Protein AF-A0A8H7YU32-F1 (afdb_monomer)

pLDDT: mean 71.03, std 21.15, range [34.09, 98.62]

Mean predicted aligned error: 23.41 Å

Structure (mmCIF, N/CA/C/O backbone):
data_AF-A0A8H7YU32-F1
#
_entry.id   AF-A0A8H7YU32-F1
#
loop_
_atom_site.group_PDB
_atom_site.id
_atom_site.type_symbol
_atom_site.label_atom_id
_atom_site.label_alt_id
_atom_site.label_comp_id
_atom_site.label_asym_id
_atom_site.label_entity_id
_atom_site.label_seq_id
_atom_site.pdbx_PDB_ins_code
_atom_site.Cartn_x
_atom_site.Cartn_y
_atom_site.Cartn_z
_atom_site.occupancy
_atom_site.B_iso_or_equiv
_atom_site.auth_seq_id
_atom_site.auth_comp_id
_atom_site.auth_asym_id
_atom_site.auth_atom_id
_atom_site.pdbx_PDB_model_num
ATOM 1 N N . MET A 1 1 ? -20.059 -64.367 12.204 1.00 41.69 1 MET A N 1
ATOM 2 C CA . MET A 1 1 ? -20.740 -64.169 10.905 1.00 41.69 1 MET A CA 1
ATOM 3 C C . MET A 1 1 ? -21.799 -63.108 11.139 1.00 41.69 1 MET A C 1
ATOM 5 O O . MET A 1 1 ? -22.986 -63.403 11.113 1.00 41.69 1 MET A O 1
ATOM 9 N N . ASP A 1 2 ? -21.359 -61.896 11.467 1.00 49.62 2 ASP A N 1
ATOM 10 C CA . ASP A 1 2 ? -22.242 -60.797 11.869 1.00 49.62 2 ASP A CA 1
ATOM 11 C C . ASP A 1 2 ? -22.302 -59.785 10.733 1.00 49.62 2 ASP A C 1
ATOM 13 O O . ASP A 1 2 ? -21.958 -58.616 10.876 1.00 49.62 2 ASP A O 1
ATOM 17 N N . ASP A 1 3 ? -22.694 -60.281 9.564 1.00 54.91 3 ASP A N 1
ATOM 18 C CA . ASP A 1 3 ? -22.821 -59.478 8.365 1.00 54.91 3 ASP A CA 1
ATOM 19 C C . ASP A 1 3 ? -24.294 -59.150 8.115 1.00 54.91 3 ASP A C 1
ATOM 21 O O . ASP A 1 3 ? -25.166 -60.018 8.103 1.00 54.91 3 ASP A O 1
ATOM 25 N N . LEU A 1 4 ? -24.528 -57.866 7.834 1.00 59.84 4 LEU A N 1
ATOM 26 C CA . LEU A 1 4 ? -25.674 -57.331 7.095 1.00 59.84 4 LEU A CA 1
ATOM 27 C C . LEU A 1 4 ? -26.977 -57.138 7.885 1.00 59.84 4 LEU A C 1
ATOM 29 O O . LEU A 1 4 ? -28.014 -57.731 7.602 1.00 59.84 4 LEU A O 1
ATOM 33 N N . ARG A 1 5 ? -26.987 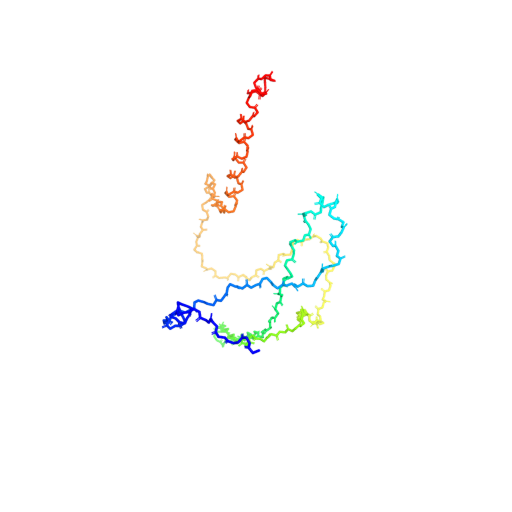-56.126 8.756 1.00 63.09 5 ARG A N 1
ATOM 34 C CA . ARG A 1 5 ? -28.195 -55.301 8.950 1.00 63.09 5 ARG A CA 1
ATOM 35 C C . ARG A 1 5 ? -27.915 -53.857 8.559 1.00 63.09 5 ARG A C 1
ATOM 37 O O . ARG A 1 5 ? -28.033 -52.941 9.363 1.00 63.09 5 ARG A O 1
ATOM 44 N N . ILE A 1 6 ? -27.509 -53.659 7.308 1.00 69.56 6 ILE A N 1
ATOM 45 C CA . ILE A 1 6 ? -27.474 -52.319 6.720 1.00 69.56 6 ILE A CA 1
ATOM 46 C C . ILE A 1 6 ? -28.934 -51.905 6.538 1.00 69.56 6 ILE A C 1
ATOM 48 O O . ILE A 1 6 ? -29.685 -52.572 5.825 1.00 69.56 6 ILE A O 1
ATOM 52 N N . SER A 1 7 ? -29.353 -50.842 7.222 1.00 80.38 7 SER A N 1
ATOM 53 C CA . SER A 1 7 ? -30.706 -50.309 7.083 1.00 80.38 7 SER A CA 1
ATOM 54 C C . SER A 1 7 ? -30.972 -49.968 5.616 1.00 80.38 7 SER A C 1
ATOM 56 O O . SER A 1 7 ? -30.119 -49.391 4.940 1.00 80.38 7 SER A O 1
ATOM 58 N N . ILE A 1 8 ? -32.174 -50.276 5.120 1.00 81.44 8 ILE A N 1
ATOM 59 C CA . ILE A 1 8 ? -32.620 -49.928 3.758 1.00 81.44 8 ILE A CA 1
ATOM 60 C C . ILE A 1 8 ? -32.386 -48.433 3.472 1.00 81.44 8 ILE A C 1
ATOM 62 O O . ILE A 1 8 ? -32.038 -48.044 2.357 1.00 81.44 8 ILE A O 1
ATOM 66 N N . GLN A 1 9 ? -32.498 -47.593 4.504 1.00 79.81 9 GLN A N 1
ATOM 67 C CA . GLN A 1 9 ? -32.224 -46.161 4.421 1.00 79.81 9 GLN A CA 1
ATOM 68 C C . GLN A 1 9 ? -30.749 -45.847 4.128 1.00 79.81 9 GLN A C 1
ATOM 70 O O . GLN A 1 9 ? -30.467 -44.917 3.375 1.00 79.81 9 GLN A O 1
ATOM 75 N N . ASP A 1 10 ? -29.806 -46.610 4.678 1.00 83.62 10 ASP A N 1
ATOM 76 C CA . ASP A 1 10 ? -28.373 -46.404 4.443 1.00 83.62 10 ASP A CA 1
ATOM 77 C C . ASP A 1 10 ? -27.947 -46.882 3.054 1.00 83.62 10 ASP A C 1
ATOM 79 O O . ASP A 1 10 ? -27.078 -46.270 2.431 1.00 83.62 10 ASP A O 1
ATOM 83 N N . PHE A 1 11 ? -28.615 -47.906 2.517 1.00 83.88 11 PHE A N 1
ATOM 84 C CA . PHE A 1 11 ? -28.454 -48.300 1.117 1.00 83.88 11 PHE A CA 1
ATOM 85 C C . PHE A 1 11 ? -28.991 -47.221 0.163 1.00 83.88 11 PHE A C 1
ATOM 87 O O . PHE A 1 11 ? -28.299 -46.814 -0.770 1.00 83.88 11 PHE A O 1
ATOM 94 N N . ALA A 1 12 ? -30.178 -46.673 0.446 1.00 85.38 12 ALA A N 1
ATOM 95 C CA . ALA A 1 12 ? -30.776 -45.604 -0.355 1.00 85.38 12 ALA A CA 1
ATOM 96 C C . ALA A 1 12 ? -29.945 -44.304 -0.357 1.00 85.38 12 ALA A C 1
ATOM 98 O O . ALA A 1 12 ? -29.900 -43.606 -1.370 1.00 85.38 12 ALA A O 1
ATOM 99 N N . LYS A 1 13 ? -29.248 -43.976 0.743 1.00 82.44 13 LYS A N 1
ATOM 100 C CA . LYS A 1 13 ? -28.332 -42.820 0.798 1.00 82.44 13 LYS A CA 1
ATOM 101 C C . LYS A 1 13 ? -27.166 -42.958 -0.186 1.00 82.44 13 LYS A C 1
ATOM 103 O O . LYS A 1 13 ? -26.827 -41.974 -0.834 1.00 82.44 13 LYS A O 1
ATOM 108 N N . LYS A 1 14 ? -26.599 -44.162 -0.344 1.00 82.25 14 LYS A N 1
ATOM 109 C CA . LYS A 1 14 ? -25.462 -44.416 -1.252 1.00 82.25 14 LYS A CA 1
ATOM 110 C C . LYS A 1 14 ? -25.815 -44.244 -2.731 1.00 82.25 14 LYS A C 1
ATOM 112 O O . LYS A 1 14 ? -24.932 -43.923 -3.514 1.00 82.25 14 LYS A O 1
ATOM 117 N N . LEU A 1 15 ? -27.086 -44.416 -3.098 1.00 86.25 15 LEU A N 1
ATOM 118 C CA . LEU A 1 15 ? -27.578 -44.280 -4.475 1.00 86.25 15 LEU A CA 1
ATOM 119 C C . LEU A 1 15 ? -27.837 -42.825 -4.905 1.00 86.25 15 LEU A C 1
ATOM 121 O O . LEU A 1 15 ? -28.296 -42.586 -6.021 1.00 86.25 15 LEU A O 1
ATOM 125 N N . ARG A 1 16 ? -27.571 -41.834 -4.044 1.00 83.69 16 ARG A N 1
ATOM 126 C CA . ARG A 1 16 ? -27.669 -40.422 -4.430 1.00 83.69 16 ARG A CA 1
ATOM 127 C C . ARG A 1 16 ? -26.517 -40.056 -5.374 1.00 83.69 16 ARG A C 1
ATOM 129 O O . ARG A 1 16 ? -25.392 -40.490 -5.141 1.00 83.69 16 ARG A O 1
ATOM 136 N N . PRO A 1 17 ? -26.764 -39.215 -6.396 1.00 89.69 17 PRO A N 1
ATOM 137 C CA . PRO A 1 17 ? -25.752 -38.853 -7.391 1.00 89.69 17 PRO A CA 1
ATOM 138 C C . PRO A 1 17 ? -24.534 -38.133 -6.793 1.00 89.69 17 PRO A C 1
ATOM 140 O O . PRO A 1 17 ? -23.480 -38.103 -7.420 1.00 89.69 17 PRO A O 1
ATOM 143 N N . PHE A 1 18 ? -24.655 -37.570 -5.586 1.00 86.88 18 PHE A N 1
ATOM 144 C CA . PHE A 1 18 ? -23.550 -36.942 -4.876 1.00 86.88 18 PHE A CA 1
ATOM 145 C C . PHE A 1 18 ? -23.516 -37.365 -3.406 1.00 86.88 18 PHE A C 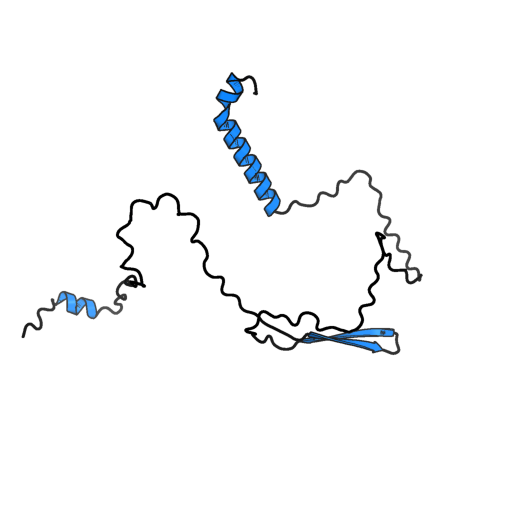1
ATOM 147 O O . PHE A 1 18 ? -24.477 -37.144 -2.666 1.00 86.88 18 PHE A O 1
ATOM 154 N N . ASN A 1 19 ? -22.377 -37.923 -2.993 1.00 85.19 19 ASN A N 1
ATOM 155 C CA . ASN A 1 19 ? -22.037 -38.206 -1.604 1.00 85.19 19 ASN A CA 1
ATOM 156 C C . ASN A 1 19 ? -20.822 -37.337 -1.249 1.00 85.19 19 ASN A C 1
ATOM 158 O O . ASN A 1 19 ? -19.732 -37.627 -1.748 1.00 85.19 19 ASN A O 1
ATOM 162 N N . PRO A 1 20 ? -20.987 -36.255 -0.461 1.00 87.75 20 PRO A N 1
ATOM 163 C CA . PRO A 1 20 ?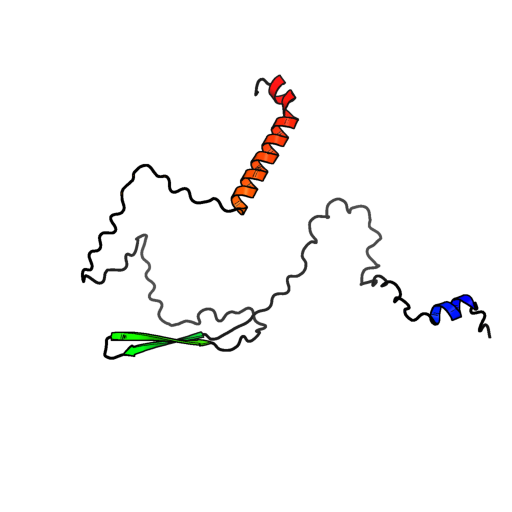 -19.857 -35.421 -0.077 1.00 87.75 20 PRO A CA 1
ATOM 164 C C . PRO A 1 20 ? -18.810 -36.279 0.645 1.00 87.75 20 PRO A C 1
ATOM 166 O O . PRO A 1 20 ? -19.187 -37.173 1.412 1.00 87.75 20 PRO A O 1
ATOM 169 N N . PRO A 1 21 ? -17.510 -36.037 0.406 1.00 86.00 21 PRO A N 1
ATOM 170 C CA . PRO A 1 21 ? -16.465 -36.744 1.126 1.00 86.00 21 PRO A CA 1
ATOM 171 C C . PRO A 1 21 ? -16.596 -36.487 2.636 1.00 86.00 21 PRO A C 1
ATOM 173 O O . PRO A 1 21 ? -17.128 -35.446 3.041 1.00 86.00 21 PRO A O 1
ATOM 176 N N . PRO A 1 22 ? -16.126 -37.423 3.479 1.00 85.81 22 PRO A N 1
ATOM 177 C CA . PRO A 1 22 ? -16.071 -37.193 4.914 1.00 85.81 22 PRO A CA 1
ATOM 178 C C . PRO A 1 22 ? -15.215 -35.951 5.217 1.00 85.81 22 PRO A C 1
ATOM 180 O O . PRO A 1 22 ? -14.302 -35.629 4.449 1.00 85.81 22 PRO A O 1
ATOM 183 N N . PRO A 1 23 ? -15.505 -35.237 6.317 1.00 88.31 23 PRO A N 1
ATOM 184 C CA . PRO A 1 23 ? -14.706 -34.090 6.722 1.00 88.31 23 PRO A CA 1
ATOM 185 C C . PRO A 1 23 ? -13.241 -34.511 6.928 1.00 88.31 23 PRO A C 1
ATOM 187 O O . PRO A 1 23 ? -12.994 -35.620 7.412 1.00 88.31 23 PRO A O 1
ATOM 190 N N . PRO A 1 24 ? -12.267 -33.657 6.566 1.00 87.31 24 PRO A N 1
ATOM 191 C CA . PRO A 1 24 ? -10.864 -33.949 6.812 1.00 87.31 24 PRO A CA 1
ATOM 192 C C . PRO A 1 24 ? -10.630 -34.091 8.318 1.00 87.31 24 PRO A C 1
ATOM 194 O O . PRO A 1 24 ? -11.068 -33.251 9.107 1.00 87.31 24 PRO A O 1
ATOM 197 N N . VAL A 1 25 ? -9.950 -35.166 8.705 1.00 85.75 25 VAL A N 1
ATOM 198 C CA . VAL A 1 25 ? -9.519 -35.385 10.086 1.00 85.75 25 VAL A CA 1
ATOM 199 C C . VAL A 1 25 ? -8.209 -34.616 10.294 1.00 85.75 25 VAL A C 1
ATOM 201 O O . VAL A 1 25 ? -7.358 -34.649 9.399 1.00 85.75 25 VAL A O 1
ATOM 204 N N . PRO A 1 26 ? -8.037 -33.898 11.420 1.00 83.31 26 PRO A N 1
ATOM 205 C CA . PRO A 1 26 ? -6.758 -33.292 11.769 1.00 83.31 26 PRO A CA 1
ATOM 206 C C . PRO A 1 26 ? -5.650 -34.348 11.734 1.00 83.31 26 PRO A C 1
ATOM 208 O O . PRO A 1 26 ? -5.821 -35.435 12.277 1.00 83.31 26 PRO A O 1
ATOM 211 N N . MET A 1 27 ? -4.525 -34.050 11.084 1.00 76.44 27 MET A N 1
ATOM 212 C CA . MET A 1 27 ? -3.355 -34.917 11.194 1.00 76.44 27 MET A CA 1
ATOM 213 C C . MET A 1 27 ? -2.748 -34.722 12.583 1.00 76.44 27 MET A C 1
ATOM 215 O O . MET A 1 27 ? -2.391 -33.600 12.938 1.00 76.44 27 MET A O 1
ATOM 219 N N . GLU A 1 28 ? -2.605 -35.800 13.348 1.00 70.81 28 GLU A N 1
ATOM 220 C CA . GLU A 1 28 ? -1.744 -35.841 14.533 1.00 70.81 28 GLU A CA 1
ATOM 221 C C . GLU A 1 28 ? -0.285 -35.774 14.054 1.00 70.81 28 GLU A C 1
ATOM 223 O O . GLU A 1 28 ? 0.382 -36.780 13.816 1.00 70.81 28 GLU A O 1
ATOM 228 N N . SER A 1 29 ? 0.200 -34.561 13.796 1.00 50.69 29 SER A N 1
ATOM 229 C CA . SER A 1 29 ? 1.598 -34.309 13.464 1.00 50.69 29 SER A CA 1
ATOM 230 C C . SER A 1 29 ? 2.404 -34.095 14.747 1.00 50.69 29 SER A C 1
ATOM 232 O O . SER A 1 29 ? 2.370 -33.010 15.317 1.00 50.69 29 SER A O 1
ATOM 234 N N . PHE A 1 30 ? 3.121 -35.152 15.146 1.00 54.56 30 PHE A N 1
ATOM 235 C CA . PHE A 1 30 ? 4.383 -35.170 15.903 1.00 54.56 30 PHE A CA 1
ATOM 236 C C . PHE A 1 30 ? 4.497 -34.234 17.122 1.00 54.56 30 PHE A C 1
ATOM 238 O O . PHE A 1 30 ? 5.094 -33.167 17.029 1.00 54.56 30 PHE A O 1
ATOM 245 N N . GLY A 1 31 ? 4.034 -34.684 18.296 1.00 50.16 31 GLY A N 1
ATOM 246 C CA . GLY A 1 31 ? 4.361 -34.002 19.557 1.00 50.16 31 GLY A CA 1
ATOM 247 C C . GLY A 1 31 ? 3.565 -34.416 20.796 1.00 50.16 31 GLY A C 1
ATOM 248 O O . GLY A 1 31 ? 3.302 -33.576 21.642 1.00 50.16 31 GLY A O 1
ATOM 249 N N . GLU A 1 32 ? 3.146 -35.675 20.940 1.00 46.84 32 GLU A N 1
ATOM 250 C CA . GLU A 1 32 ? 2.308 -36.111 22.077 1.00 46.84 32 GLU A CA 1
ATOM 251 C C . GLU A 1 32 ? 3.066 -36.380 23.398 1.00 46.84 32 GLU A C 1
ATOM 253 O O . GLU A 1 32 ? 2.554 -37.091 24.258 1.00 46.84 32 GLU A O 1
ATOM 258 N N . GLN A 1 33 ? 4.271 -35.837 23.615 1.00 48.59 33 GLN A N 1
ATOM 259 C CA . GLN A 1 33 ? 5.017 -36.096 24.865 1.00 48.59 33 GLN A CA 1
ATOM 260 C C . GLN A 1 33 ? 5.312 -34.878 25.752 1.00 48.59 33 GLN A C 1
ATOM 262 O O . GLN A 1 33 ? 5.750 -35.086 26.877 1.00 48.59 33 GLN A O 1
ATOM 267 N N . ASP A 1 34 ? 4.976 -33.649 25.348 1.00 45.00 34 ASP A N 1
ATOM 268 C CA . ASP A 1 34 ? 5.261 -32.446 26.160 1.00 45.00 34 ASP A CA 1
ATOM 269 C C . ASP A 1 34 ? 4.009 -31.795 26.790 1.00 45.00 34 ASP A C 1
ATOM 271 O O . ASP A 1 34 ? 4.050 -30.673 27.289 1.00 45.00 34 ASP A O 1
ATOM 275 N N . ALA A 1 35 ? 2.874 -32.502 26.827 1.00 46.03 35 ALA A N 1
ATOM 276 C CA . ALA A 1 35 ? 1.587 -31.971 27.298 1.00 46.03 35 ALA A CA 1
ATOM 277 C C . ALA A 1 35 ? 1.337 -32.078 28.825 1.00 46.03 35 ALA A C 1
ATOM 279 O O . ALA A 1 35 ? 0.187 -32.029 29.259 1.00 46.03 35 ALA A O 1
ATOM 280 N N . THR A 1 36 ? 2.365 -32.233 29.671 1.00 45.03 36 THR A N 1
ATOM 281 C CA . THR A 1 36 ? 2.187 -32.295 31.146 1.00 45.03 36 THR A CA 1
ATOM 282 C C . THR A 1 36 ? 2.703 -31.086 31.926 1.00 45.03 36 THR A C 1
ATOM 284 O O . THR A 1 36 ? 2.715 -31.136 33.153 1.00 45.03 36 THR A O 1
ATOM 287 N N . LEU A 1 37 ? 3.085 -29.984 31.276 1.00 44.94 37 LEU A N 1
ATOM 288 C CA . LEU A 1 37 ? 3.516 -28.755 31.968 1.00 44.94 37 LEU A CA 1
ATOM 289 C C . LEU A 1 37 ? 2.712 -27.513 31.535 1.00 44.94 37 LEU A C 1
ATOM 291 O O . LEU A 1 37 ? 3.228 -26.402 31.465 1.00 44.94 37 LEU A O 1
ATOM 295 N N . GLU A 1 38 ? 1.412 -27.707 31.302 1.00 47.97 38 GLU A N 1
ATOM 296 C CA . GLU A 1 38 ? 0.360 -26.681 31.161 1.00 47.97 38 GLU A CA 1
ATOM 297 C C . GLU A 1 38 ? 0.138 -25.890 32.475 1.00 47.97 38 GLU A C 1
ATOM 299 O O . GLU A 1 38 ? -0.951 -25.889 33.053 1.00 47.97 38 GLU A O 1
ATOM 304 N N . ALA A 1 39 ? 1.182 -25.248 33.009 1.00 47.66 39 ALA A N 1
ATOM 305 C CA . ALA A 1 39 ? 1.069 -24.354 34.168 1.00 47.66 39 ALA A CA 1
ATOM 306 C C . ALA A 1 39 ? 1.931 -23.076 34.097 1.00 47.66 39 ALA A C 1
ATOM 308 O O . ALA A 1 39 ? 1.725 -22.185 34.918 1.00 47.66 39 ALA A O 1
ATOM 309 N N . GLU A 1 40 ? 2.832 -22.923 33.117 1.00 43.25 40 GLU A N 1
ATOM 310 C CA . GLU A 1 40 ? 3.683 -21.718 32.972 1.00 43.25 40 GLU A CA 1
ATOM 311 C C . GLU A 1 40 ? 3.533 -20.996 31.613 1.00 43.25 40 GLU A C 1
ATOM 313 O O . GLU A 1 40 ? 4.348 -20.160 31.233 1.00 43.25 40 GLU A O 1
ATOM 318 N N . THR A 1 41 ? 2.465 -21.257 30.860 1.00 44.88 41 THR A N 1
ATOM 319 C CA . THR A 1 41 ? 2.270 -20.754 29.485 1.00 44.88 41 THR A CA 1
ATOM 320 C C . THR A 1 41 ? 1.423 -19.475 29.400 1.00 44.88 41 THR A C 1
ATOM 322 O O . THR A 1 41 ? 0.554 -19.345 28.540 1.00 44.88 41 THR A O 1
ATOM 325 N N . THR A 1 42 ? 1.675 -18.475 30.255 1.00 47.22 42 THR A N 1
ATOM 326 C CA . THR A 1 42 ? 1.105 -17.117 30.064 1.00 47.22 42 THR A CA 1
ATOM 327 C C . THR A 1 42 ? 2.106 -16.045 29.635 1.00 47.22 42 THR A C 1
ATOM 329 O O . THR A 1 42 ? 1.676 -14.934 29.337 1.00 47.22 42 THR A O 1
ATOM 332 N N . GLU A 1 43 ? 3.407 -16.340 29.523 1.00 44.72 43 GLU A N 1
ATOM 333 C CA . GLU A 1 43 ? 4.414 -15.316 29.171 1.00 44.72 43 GLU A CA 1
ATOM 334 C C . GLU A 1 43 ? 5.191 -15.547 27.859 1.00 44.72 43 GLU A C 1
ATOM 336 O O . GLU A 1 43 ? 5.979 -14.690 27.471 1.00 44.72 43 GLU A O 1
ATOM 341 N N . SER A 1 44 ? 4.929 -16.614 27.094 1.00 44.56 44 SER A N 1
ATOM 342 C CA . SER A 1 44 ? 5.703 -16.922 25.866 1.00 44.56 44 SER A CA 1
ATOM 343 C C . SER A 1 44 ? 4.926 -16.804 24.545 1.00 44.56 44 SER A C 1
ATOM 345 O O . SER A 1 44 ? 5.401 -17.228 23.498 1.00 44.56 44 SER A O 1
ATOM 347 N N . ALA A 1 45 ? 3.749 -16.171 24.551 1.00 46.72 45 ALA A N 1
ATOM 348 C CA . ALA A 1 45 ? 2.859 -16.057 23.388 1.00 46.72 45 ALA A CA 1
ATOM 349 C C . ALA A 1 45 ? 3.278 -15.024 22.305 1.00 46.72 45 ALA A C 1
ATOM 351 O O . ALA A 1 45 ? 2.436 -14.606 21.511 1.00 46.72 45 ALA A O 1
ATOM 352 N N . GLU A 1 46 ? 4.544 -14.591 22.239 1.00 43.84 46 GLU A N 1
ATOM 353 C CA . GLU A 1 46 ? 5.007 -13.598 21.243 1.00 43.84 46 GLU A CA 1
ATOM 354 C C . GLU A 1 46 ? 6.143 -14.065 20.309 1.00 43.84 46 GLU A C 1
ATOM 356 O O . GLU A 1 46 ? 6.540 -13.292 19.437 1.00 43.84 46 GLU A O 1
ATOM 361 N N . SER A 1 47 ? 6.637 -15.308 20.395 1.00 47.72 47 SER A N 1
ATOM 362 C CA . SER A 1 47 ? 7.846 -15.720 19.649 1.00 47.72 47 SER A CA 1
ATOM 363 C C . SER A 1 47 ? 7.700 -16.790 18.555 1.00 47.72 47 SER A C 1
ATOM 365 O O . SER A 1 47 ? 8.720 -17.167 17.994 1.00 47.72 47 SER A O 1
ATOM 367 N N . GLU A 1 48 ? 6.499 -17.238 18.165 1.00 48.31 48 GLU A N 1
ATOM 368 C CA . GLU A 1 48 ? 6.350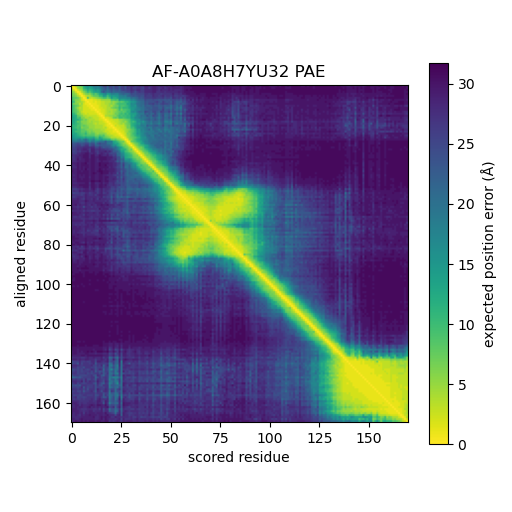 -18.305 17.141 1.00 48.31 48 GLU A CA 1
ATOM 369 C C . GLU A 1 48 ? 5.455 -17.931 15.941 1.00 48.31 48 GLU A C 1
ATOM 371 O O . GLU A 1 48 ? 4.664 -18.720 15.436 1.00 48.31 48 GLU A O 1
ATOM 376 N N . LEU A 1 49 ? 5.604 -16.701 15.435 1.00 52.00 49 LEU A N 1
ATOM 377 C CA . LEU A 1 49 ? 5.138 -16.307 14.096 1.00 52.00 49 LEU A CA 1
ATOM 378 C C . LEU A 1 49 ? 6.325 -16.103 13.146 1.00 52.00 49 LEU A C 1
ATOM 380 O O . LEU A 1 49 ? 6.555 -14.999 12.648 1.00 52.00 49 LEU A O 1
ATOM 384 N N . GLN A 1 50 ? 7.080 -17.162 12.872 1.00 51.09 50 GLN A N 1
ATOM 385 C CA . GLN A 1 50 ? 7.945 -17.206 11.695 1.00 51.09 50 GLN A CA 1
ATOM 386 C C . GLN A 1 50 ? 7.611 -18.456 10.888 1.00 51.09 50 GLN A C 1
ATOM 388 O O . GLN A 1 50 ? 8.171 -19.523 11.083 1.00 51.09 50 GLN A O 1
ATOM 393 N N . GLU A 1 51 ? 6.658 -18.296 9.967 1.00 58.53 51 GLU A N 1
ATOM 394 C CA . GLU A 1 51 ? 6.618 -19.127 8.769 1.00 58.53 51 GLU A CA 1
ATOM 395 C C . GLU A 1 51 ? 7.987 -19.000 8.087 1.00 58.53 51 GLU A C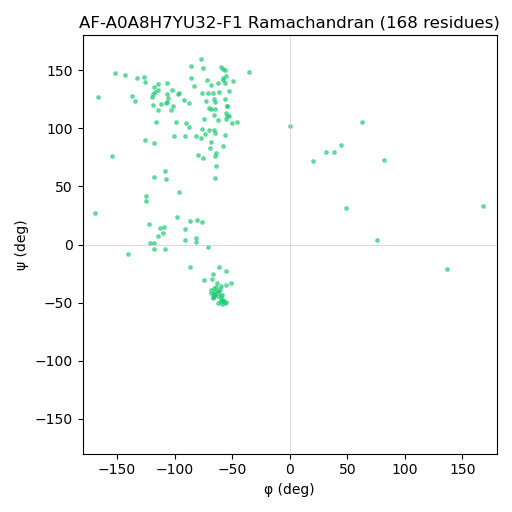 1
ATOM 397 O O . GLU A 1 51 ? 8.393 -17.893 7.716 1.00 58.53 51 GLU A O 1
ATOM 402 N N . ASP A 1 52 ? 8.706 -20.112 7.942 1.00 56.59 52 ASP A N 1
ATOM 403 C CA . ASP A 1 52 ? 9.967 -20.144 7.207 1.00 56.59 52 ASP A CA 1
ATOM 404 C C . ASP A 1 52 ? 9.745 -19.604 5.787 1.00 56.59 52 ASP A C 1
ATOM 406 O O . ASP A 1 52 ? 9.030 -20.187 4.961 1.00 56.59 52 ASP A O 1
ATOM 410 N N . VAL A 1 53 ? 10.339 -18.446 5.493 1.00 66.75 53 VAL A N 1
ATOM 411 C CA . VAL A 1 53 ? 10.235 -17.800 4.184 1.00 66.75 53 VAL A CA 1
ATOM 412 C C . VAL A 1 53 ? 10.924 -18.690 3.149 1.00 66.75 53 VAL A C 1
ATOM 414 O O . VAL A 1 53 ? 12.145 -18.826 3.135 1.00 66.75 53 VAL A O 1
ATOM 417 N N . LYS A 1 54 ? 10.143 -19.290 2.244 1.00 77.31 54 LYS A N 1
ATOM 418 C CA . LYS A 1 54 ? 10.673 -20.043 1.098 1.00 77.31 54 LYS A CA 1
ATOM 419 C C . LYS A 1 54 ? 11.305 -19.076 0.094 1.00 77.31 54 LYS A C 1
ATOM 421 O O . LYS A 1 54 ? 10.605 -18.471 -0.716 1.00 77.31 54 LYS A O 1
ATOM 426 N N . GLU A 1 55 ? 12.623 -18.932 0.137 1.00 79.88 55 GLU A N 1
ATOM 427 C CA . GLU A 1 55 ? 13.382 -18.123 -0.822 1.00 79.88 55 GLU A CA 1
ATOM 428 C C . GLU A 1 55 ? 13.740 -18.935 -2.083 1.00 79.88 55 GLU A C 1
ATOM 430 O O . GLU A 1 55 ? 13.993 -20.136 -2.009 1.00 79.88 55 GLU A O 1
ATOM 435 N N . GLN A 1 56 ? 13.720 -18.297 -3.260 1.00 86.31 56 GLN A N 1
ATOM 436 C CA . GLN A 1 56 ? 14.073 -18.899 -4.555 1.00 86.31 56 GLN A CA 1
ATOM 437 C C . GLN A 1 56 ? 14.936 -17.910 -5.344 1.00 86.31 56 GLN A C 1
ATOM 439 O O . GLN A 1 56 ? 14.522 -16.763 -5.531 1.00 86.31 56 GLN A O 1
ATOM 444 N N . SER A 1 57 ? 16.097 -18.347 -5.833 1.00 87.31 57 SER A N 1
ATOM 445 C CA . SER A 1 57 ? 17.050 -17.493 -6.552 1.00 87.31 57 SER A CA 1
ATOM 446 C C . SER A 1 57 ? 17.034 -17.801 -8.055 1.00 87.31 57 SER A C 1
ATOM 448 O O . SER A 1 57 ? 16.953 -18.958 -8.466 1.00 87.31 57 SER A O 1
ATOM 450 N N . TYR A 1 58 ? 17.099 -16.764 -8.894 1.00 89.56 58 TYR A N 1
ATOM 451 C CA . TYR A 1 58 ? 17.111 -16.867 -10.359 1.00 89.56 58 TYR A CA 1
ATOM 452 C C . TYR A 1 58 ? 18.231 -15.989 -10.927 1.00 89.56 58 TYR A C 1
ATOM 454 O O . TYR A 1 58 ? 18.458 -14.889 -10.425 1.00 89.56 58 TYR A O 1
ATOM 462 N N . SER A 1 59 ? 18.895 -16.446 -11.987 1.00 88.50 59 SER A N 1
ATOM 463 C CA . SER A 1 59 ? 19.981 -15.731 -12.669 1.00 88.50 59 SER A CA 1
ATOM 464 C C . SER A 1 59 ? 19.709 -15.597 -14.171 1.00 88.50 59 SER A C 1
ATOM 466 O O . SER A 1 59 ? 19.137 -16.500 -14.787 1.00 88.50 59 SER A O 1
ATOM 468 N N . THR A 1 60 ? 20.116 -14.464 -14.755 1.00 89.44 60 THR A N 1
ATOM 469 C CA . THR A 1 60 ? 20.048 -14.153 -16.198 1.00 89.44 60 THR A CA 1
ATOM 470 C C . THR A 1 60 ? 21.262 -13.351 -16.629 1.00 89.44 60 THR A C 1
ATOM 472 O O . THR A 1 60 ? 21.708 -12.469 -15.896 1.00 89.44 60 THR A O 1
ATOM 475 N N . LEU A 1 61 ? 21.720 -13.569 -17.861 1.00 92.25 61 LEU A N 1
ATOM 476 C CA . LEU A 1 61 ? 22.740 -12.740 -18.503 1.00 92.25 61 LEU A CA 1
ATOM 477 C C . LEU A 1 61 ? 22.075 -11.689 -19.401 1.00 92.25 61 LEU A C 1
ATOM 479 O O . LEU A 1 61 ? 21.226 -12.034 -20.225 1.00 92.25 61 LEU A O 1
ATOM 483 N N . LEU A 1 62 ? 22.471 -10.424 -19.236 1.00 92.12 62 LEU A N 1
ATOM 484 C CA . LEU A 1 62 ? 22.063 -9.299 -20.079 1.00 92.12 62 LEU A CA 1
ATOM 485 C C . LEU A 1 62 ? 23.294 -8.767 -20.819 1.00 92.12 62 LEU A C 1
ATOM 487 O O . LEU A 1 62 ? 24.218 -8.249 -20.193 1.00 92.12 62 LEU A O 1
ATOM 491 N N . THR A 1 63 ? 23.301 -8.879 -22.142 1.00 92.56 63 THR A N 1
ATOM 492 C CA . THR A 1 63 ? 24.376 -8.372 -23.000 1.00 92.56 63 THR A CA 1
ATOM 493 C C . THR A 1 63 ? 23.888 -7.125 -23.719 1.00 92.56 63 THR A C 1
ATOM 495 O O . THR A 1 63 ? 22.881 -7.176 -24.420 1.00 92.56 63 THR A O 1
ATOM 498 N N . ILE A 1 64 ? 24.598 -6.008 -23.552 1.00 93.56 64 ILE A N 1
ATOM 499 C CA . ILE A 1 64 ? 24.311 -4.746 -24.241 1.00 93.56 64 ILE A CA 1
ATOM 500 C C . ILE A 1 64 ? 25.453 -4.483 -25.216 1.00 93.56 64 ILE A C 1
ATOM 502 O O . ILE A 1 64 ? 26.610 -4.389 -24.811 1.00 93.56 64 ILE A O 1
ATOM 506 N N . THR A 1 65 ? 25.121 -4.367 -26.495 1.00 93.00 65 THR A N 1
ATOM 507 C CA . THR A 1 65 ? 26.054 -4.004 -27.558 1.00 93.00 65 TH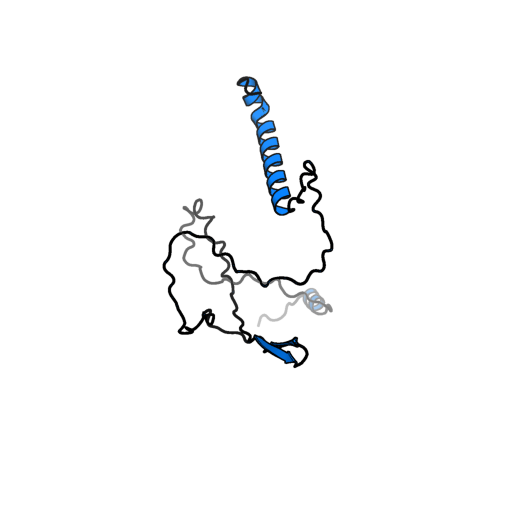R A CA 1
ATOM 508 C C . THR A 1 65 ? 25.784 -2.564 -27.983 1.00 93.00 65 THR A C 1
ATOM 510 O O . THR A 1 65 ? 24.651 -2.180 -28.272 1.00 93.00 65 THR A O 1
ATOM 513 N N . GLU A 1 66 ? 26.828 -1.737 -27.966 1.00 95.38 66 GLU A N 1
ATOM 514 C CA . GLU A 1 66 ? 26.795 -0.360 -28.459 1.00 95.38 66 GLU A CA 1
ATOM 515 C C . GLU A 1 66 ? 27.584 -0.306 -29.768 1.00 95.38 66 GLU A C 1
ATOM 517 O O . GLU A 1 66 ? 28.773 -0.626 -29.783 1.00 95.38 66 GLU A O 1
ATOM 522 N N . SER A 1 67 ? 26.947 0.113 -30.863 1.00 90.25 67 SER A N 1
ATOM 523 C CA . SER A 1 67 ? 27.641 0.359 -32.130 1.00 90.25 67 SER A CA 1
ATOM 524 C C . SER A 1 67 ? 27.538 1.831 -32.527 1.00 90.25 67 SER A C 1
ATOM 526 O O . SER A 1 67 ? 26.461 2.431 -32.503 1.00 90.25 67 SER A O 1
ATOM 528 N N . THR A 1 68 ? 28.678 2.428 -32.878 1.00 94.06 68 THR A N 1
ATOM 529 C CA . THR A 1 68 ? 28.760 3.810 -33.367 1.00 94.06 68 THR A CA 1
ATOM 530 C C . THR A 1 68 ? 28.954 3.773 -34.876 1.00 94.06 68 THR A C 1
ATOM 532 O O . THR A 1 68 ? 29.951 3.244 -35.362 1.00 94.06 68 THR A O 1
ATOM 535 N N . HIS A 1 69 ? 27.986 4.291 -35.627 1.00 88.06 69 HIS A N 1
ATOM 536 C CA . HIS A 1 69 ? 28.085 4.400 -37.083 1.00 88.06 69 HIS A CA 1
ATOM 537 C C . HIS A 1 69 ? 28.982 5.581 -37.485 1.00 88.06 69 HIS A C 1
ATOM 539 O O . HIS A 1 69 ? 29.165 6.515 -36.704 1.00 88.06 69 HIS A O 1
ATOM 545 N N . GLY A 1 70 ? 29.506 5.570 -38.718 1.00 90.25 70 GLY A N 1
ATOM 546 C CA . GLY A 1 70 ? 30.358 6.646 -39.255 1.00 90.25 70 GLY A CA 1
ATOM 547 C C . GLY A 1 70 ? 29.717 8.041 -39.208 1.00 90.25 70 GLY A C 1
ATOM 548 O O . GLY A 1 70 ? 30.423 9.037 -39.101 1.00 90.25 70 GLY A O 1
ATOM 549 N N . ASP A 1 71 ? 28.384 8.101 -39.163 1.00 87.06 71 ASP A N 1
ATOM 550 C CA . ASP A 1 71 ? 27.592 9.330 -39.024 1.00 87.06 71 ASP A CA 1
ATOM 551 C C . ASP A 1 71 ? 27.476 9.836 -37.567 1.00 87.06 71 ASP A C 1
ATOM 553 O O . ASP A 1 71 ? 26.696 10.745 -37.276 1.00 87.06 71 ASP A O 1
ATOM 557 N N . GLY A 1 72 ? 28.175 9.215 -36.611 1.00 86.56 72 GLY A N 1
ATOM 558 C CA . GLY A 1 72 ? 28.140 9.569 -35.185 1.00 86.56 72 GLY A CA 1
ATOM 559 C C . GLY A 1 72 ? 26.879 9.113 -34.437 1.00 86.56 72 GLY A C 1
ATOM 560 O O . GLY A 1 72 ? 26.723 9.399 -33.250 1.00 86.56 72 GLY A O 1
ATOM 561 N N . ARG A 1 73 ? 25.971 8.386 -35.099 1.00 85.75 73 ARG A N 1
ATOM 562 C CA . ARG A 1 73 ? 24.787 7.790 -34.463 1.00 85.75 73 ARG A CA 1
ATOM 563 C C . ARG A 1 73 ? 25.178 6.545 -33.670 1.00 85.75 73 ARG A C 1
ATOM 565 O O . ARG A 1 73 ? 25.831 5.650 -34.203 1.00 85.75 73 ARG A O 1
ATOM 572 N N . LYS A 1 74 ? 24.731 6.482 -32.415 1.00 94.75 74 LYS A N 1
ATOM 573 C CA . LYS A 1 74 ? 24.889 5.321 -31.534 1.00 94.75 74 LYS A CA 1
ATOM 574 C C . LYS A 1 74 ? 23.634 4.464 -31.579 1.00 94.75 74 LYS A C 1
ATOM 576 O O . LYS A 1 74 ? 22.527 4.982 -31.431 1.00 94.75 74 LYS A O 1
ATOM 581 N N . THR A 1 75 ? 23.809 3.168 -31.780 1.00 92.38 75 THR A N 1
ATOM 582 C CA . THR A 1 75 ? 22.738 2.174 -31.683 1.00 92.38 75 THR A CA 1
ATOM 583 C C . THR A 1 75 ? 23.040 1.246 -30.518 1.00 92.38 75 THR A C 1
ATOM 585 O O . THR A 1 75 ? 24.193 0.879 -30.295 1.00 92.38 75 THR A O 1
ATOM 588 N N . TYR A 1 76 ? 22.001 0.923 -29.754 1.00 93.69 76 TYR A N 1
ATOM 589 C CA . TYR A 1 76 ? 22.080 0.060 -28.584 1.00 93.69 76 TYR A CA 1
ATOM 590 C C . TYR A 1 76 ? 21.200 -1.157 -28.839 1.00 93.69 76 TYR A C 1
ATOM 592 O O . TYR A 1 76 ? 19.993 -1.007 -29.037 1.00 93.69 76 TYR A O 1
ATOM 600 N N . GLU A 1 77 ? 21.795 -2.342 -28.826 1.00 94.19 77 GLU A N 1
ATOM 601 C CA . GLU A 1 77 ? 21.086 -3.612 -28.949 1.00 94.19 77 GLU A CA 1
ATOM 602 C C . GLU A 1 77 ? 21.312 -4.438 -27.683 1.00 94.19 77 GLU A C 1
ATOM 604 O O . GLU A 1 77 ? 22.440 -4.589 -27.211 1.00 94.19 77 GLU A O 1
ATOM 609 N N . ALA A 1 78 ? 20.222 -4.932 -27.097 1.00 93.44 78 ALA A N 1
ATOM 610 C CA . ALA A 1 78 ? 20.244 -5.679 -25.850 1.00 93.44 78 ALA A CA 1
ATOM 611 C C . ALA A 1 78 ? 19.688 -7.089 -26.064 1.00 93.44 78 ALA A C 1
ATOM 613 O O . ALA A 1 78 ? 18.560 -7.253 -26.531 1.00 93.44 78 ALA A O 1
ATOM 614 N N . HIS A 1 79 ? 20.459 -8.096 -25.659 1.00 91.19 79 HIS A N 1
ATOM 615 C CA . HIS A 1 79 ? 20.047 -9.496 -25.648 1.00 91.19 79 HIS A CA 1
ATOM 616 C C . HIS A 1 79 ? 19.984 -10.008 -24.210 1.00 91.19 79 HIS A C 1
ATOM 618 O O . HIS A 1 79 ? 20.914 -9.802 -23.428 1.00 91.19 79 HIS A O 1
ATOM 624 N N . SER A 1 80 ? 18.892 -10.688 -23.860 1.00 94.25 80 SER A N 1
ATOM 625 C CA . SER A 1 80 ? 18.713 -11.327 -22.556 1.00 94.25 80 SER A CA 1
ATOM 626 C C . SER A 1 80 ? 18.560 -12.841 -22.694 1.00 94.25 80 SER A C 1
ATOM 628 O O . SER A 1 80 ? 17.842 -13.340 -23.561 1.00 94.25 80 SER A O 1
ATOM 630 N N . SER A 1 81 ? 19.248 -13.575 -21.823 1.00 91.56 81 SER A N 1
ATOM 631 C CA . SER A 1 81 ? 19.137 -15.033 -21.712 1.00 91.56 81 SER A CA 1
ATOM 632 C C . SER A 1 81 ? 17.965 -15.436 -20.793 1.00 91.56 81 SER A C 1
ATOM 634 O O . SER A 1 81 ? 17.609 -14.655 -19.904 1.00 91.56 81 SER A O 1
ATOM 636 N N . PRO A 1 82 ? 17.356 -16.630 -20.962 1.00 89.88 82 PRO A N 1
ATOM 637 C CA . PRO A 1 82 ? 16.296 -17.126 -20.082 1.00 89.88 82 PRO A CA 1
ATOM 638 C C . PRO A 1 82 ? 16.689 -17.188 -18.595 1.00 89.88 82 PRO A C 1
ATOM 640 O O . PRO A 1 82 ? 17.843 -17.424 -18.248 1.00 89.88 82 PRO A O 1
ATOM 643 N N . LEU A 1 83 ? 15.695 -17.016 -17.716 1.00 87.12 83 LEU A N 1
ATOM 644 C CA . LEU A 1 83 ? 15.839 -17.121 -16.258 1.00 87.12 83 LEU A CA 1
ATOM 645 C C . LEU A 1 83 ? 16.115 -18.570 -15.843 1.00 87.12 83 LEU A C 1
ATOM 647 O O . LEU A 1 83 ? 15.249 -19.433 -15.998 1.00 87.12 83 LEU A O 1
ATOM 651 N N . VAL A 1 84 ? 17.286 -18.821 -15.258 1.00 89.31 84 VAL A N 1
ATOM 652 C CA . VAL A 1 84 ? 17.659 -20.130 -14.702 1.00 89.31 84 VAL A CA 1
ATOM 653 C C . VAL A 1 84 ? 17.629 -20.053 -13.178 1.00 89.31 84 VAL A C 1
ATOM 655 O O . VAL A 1 84 ? 18.189 -19.129 -12.589 1.00 89.31 84 VAL A O 1
ATOM 658 N N . ARG A 1 85 ? 16.948 -21.006 -12.532 1.00 87.31 85 ARG A N 1
ATOM 659 C CA . ARG A 1 85 ? 16.943 -21.138 -11.067 1.00 87.31 85 ARG A CA 1
ATOM 660 C C . ARG A 1 85 ? 18.323 -21.561 -10.580 1.00 87.31 85 ARG A C 1
ATOM 662 O O . ARG A 1 85 ? 18.931 -22.440 -11.183 1.00 87.31 85 ARG A O 1
ATOM 669 N N . ILE A 1 86 ? 18.787 -20.948 -9.501 1.00 83.88 86 ILE A N 1
ATOM 670 C CA . ILE A 1 86 ? 20.054 -21.285 -8.852 1.00 83.88 86 ILE A CA 1
ATOM 671 C C . ILE A 1 86 ? 19.804 -21.570 -7.373 1.00 83.88 86 ILE A C 1
ATOM 673 O O . ILE A 1 86 ? 19.018 -20.878 -6.729 1.00 83.88 86 ILE A O 1
ATOM 677 N N . ASP A 1 87 ? 20.479 -22.584 -6.841 1.00 77.00 87 ASP A N 1
ATOM 678 C CA . ASP A 1 87 ? 20.317 -22.997 -5.440 1.00 77.00 87 ASP A CA 1
ATOM 679 C C . ASP A 1 87 ? 21.240 -22.204 -4.497 1.00 77.00 87 ASP A C 1
ATOM 681 O O . ASP A 1 87 ? 20.976 -22.078 -3.303 1.00 77.00 87 ASP A O 1
ATOM 685 N N . ASN A 1 88 ? 22.293 -21.589 -5.047 1.00 68.75 88 ASN A N 1
ATOM 686 C CA . ASN A 1 88 ? 23.245 -20.776 -4.301 1.00 68.75 88 ASN A CA 1
ATOM 687 C C . ASN A 1 88 ? 22.812 -19.304 -4.316 1.00 68.75 88 ASN A C 1
ATOM 689 O O . ASN A 1 88 ? 22.637 -18.701 -5.375 1.00 68.75 88 ASN A O 1
ATOM 693 N N . LYS A 1 89 ? 22.663 -18.710 -3.127 1.00 63.59 89 LYS A N 1
ATOM 694 C CA . LYS A 1 89 ? 22.435 -17.264 -2.936 1.00 63.59 89 LYS A CA 1
ATOM 695 C C . LYS A 1 89 ? 23.665 -16.407 -3.247 1.00 63.59 89 LYS A C 1
ATOM 697 O O . LYS A 1 89 ? 23.578 -15.182 -3.175 1.00 63.59 89 LYS A O 1
ATOM 702 N N . ASP A 1 90 ? 24.781 -17.036 -3.596 1.00 63.75 90 ASP A N 1
ATOM 703 C CA . ASP A 1 90 ? 25.970 -16.354 -4.074 1.00 63.75 90 ASP A CA 1
ATOM 704 C C . ASP A 1 90 ? 25.655 -15.761 -5.446 1.00 63.75 90 ASP A C 1
ATOM 706 O O . ASP A 1 90 ? 25.831 -16.379 -6.498 1.00 63.75 90 ASP A O 1
ATOM 710 N N . ALA A 1 91 ? 25.135 -14.532 -5.432 1.00 55.38 91 ALA A N 1
ATOM 711 C CA . ALA A 1 91 ? 25.201 -13.674 -6.596 1.00 55.38 91 ALA A CA 1
ATOM 712 C C . ALA A 1 91 ? 26.660 -13.686 -7.078 1.00 55.38 91 ALA A C 1
ATOM 714 O O . ALA A 1 91 ? 27.559 -13.651 -6.230 1.00 55.38 91 ALA A O 1
ATOM 715 N N . PRO A 1 92 ? 26.933 -13.707 -8.393 1.00 59.66 92 PRO A N 1
ATOM 716 C CA . PRO A 1 92 ? 28.259 -13.395 -8.901 1.00 59.66 92 PRO A CA 1
ATOM 717 C C . PRO A 1 92 ? 28.554 -11.928 -8.558 1.00 59.66 92 PRO A C 1
ATOM 719 O O . PRO A 1 92 ? 28.379 -11.016 -9.364 1.00 59.66 92 PRO A O 1
ATOM 722 N N . SER A 1 93 ? 28.922 -11.691 -7.301 1.00 50.88 93 SER A N 1
ATOM 723 C CA . SER A 1 93 ? 29.452 -10.446 -6.795 1.00 50.88 93 SER A CA 1
ATOM 724 C C . SER A 1 93 ? 30.740 -10.242 -7.548 1.00 50.88 93 SER A C 1
ATOM 726 O O . SER A 1 93 ? 31.690 -10.983 -7.310 1.00 50.88 93 SER A O 1
ATOM 728 N N . SER A 1 94 ? 30.710 -9.290 -8.482 1.00 51.53 94 SER A N 1
ATOM 729 C CA . SER A 1 94 ? 31.861 -8.561 -9.009 1.00 51.53 94 SER A CA 1
ATOM 730 C C . SER A 1 94 ? 33.179 -9.298 -8.775 1.00 51.53 94 SER A C 1
ATOM 732 O O . SER A 1 94 ? 33.958 -8.929 -7.893 1.00 51.53 94 SER A O 1
ATOM 734 N N . SER A 1 95 ? 33.408 -10.392 -9.502 1.00 44.12 95 SER A N 1
ATOM 735 C CA . SER A 1 95 ? 34.718 -11.020 -9.504 1.00 44.12 95 SER A CA 1
ATOM 736 C C . SER A 1 95 ? 35.662 -10.009 -10.140 1.00 44.12 95 SER A C 1
ATOM 738 O O . SER A 1 95 ? 35.671 -9.845 -11.357 1.00 44.12 95 SER A O 1
ATOM 740 N N . VAL A 1 96 ? 36.328 -9.252 -9.269 1.00 46.25 96 VAL A N 1
ATOM 741 C CA . VAL A 1 96 ? 37.675 -8.709 -9.405 1.00 46.25 96 VAL A CA 1
ATOM 742 C C . VAL A 1 96 ? 38.038 -8.403 -10.859 1.00 46.25 96 VAL A C 1
ATOM 744 O O . VAL A 1 96 ? 38.741 -9.162 -11.517 1.00 46.25 96 VAL A O 1
ATOM 747 N N . TYR A 1 97 ? 37.566 -7.263 -11.362 1.00 41.75 97 TYR A N 1
ATOM 748 C CA . TYR A 1 97 ? 38.354 -6.556 -12.361 1.00 41.75 97 TYR A CA 1
ATOM 749 C C . TYR A 1 97 ? 39.505 -5.902 -11.597 1.00 41.75 97 TYR A C 1
ATOM 751 O O . TYR A 1 97 ? 39.289 -4.966 -10.826 1.00 41.75 97 TYR A O 1
ATOM 759 N N . GLU A 1 98 ? 40.714 -6.438 -11.774 1.00 44.50 98 GLU A N 1
ATOM 760 C CA . GLU A 1 98 ? 41.965 -5.797 -11.371 1.00 44.50 98 GLU A CA 1
ATOM 761 C C . GLU A 1 98 ? 42.055 -4.415 -12.032 1.00 44.50 98 GLU A C 1
ATOM 763 O O . GLU A 1 98 ? 42.435 -4.252 -13.189 1.00 44.50 98 GLU A O 1
ATOM 768 N N . GLY A 1 99 ? 41.616 -3.403 -11.300 1.00 44.09 99 GLY A N 1
ATOM 769 C CA . GLY A 1 99 ? 41.584 -2.015 -11.744 1.00 44.09 99 GLY A CA 1
ATOM 770 C C . GLY A 1 99 ? 41.273 -1.077 -10.587 1.00 44.09 99 GLY A C 1
ATOM 771 O O . GLY A 1 99 ? 40.692 -0.013 -10.782 1.00 44.09 99 GLY A O 1
ATOM 772 N N . GLU A 1 100 ? 41.620 -1.486 -9.368 1.00 39.81 100 GLU A N 1
ATOM 773 C CA . GLU A 1 100 ? 41.459 -0.685 -8.166 1.00 39.81 100 GLU A CA 1
ATOM 774 C C . GLU A 1 100 ? 42.582 0.361 -8.121 1.00 39.81 100 GLU A C 1
ATOM 776 O O . GLU A 1 100 ? 43.678 0.130 -7.615 1.00 39.81 100 GLU A O 1
ATOM 781 N N . LYS A 1 101 ? 42.323 1.547 -8.682 1.00 40.00 101 LYS A N 1
ATOM 782 C CA . LYS A 1 101 ? 43.040 2.748 -8.245 1.00 40.00 101 LYS A CA 1
ATOM 783 C C . LYS A 1 101 ? 42.362 3.237 -6.974 1.00 40.00 101 LYS A C 1
ATOM 785 O O . LYS A 1 101 ? 41.381 3.974 -7.026 1.00 40.00 101 LYS A O 1
ATOM 790 N N . VAL A 1 102 ? 42.900 2.800 -5.841 1.00 45.34 102 VAL A N 1
ATOM 791 C CA . VAL A 1 102 ? 42.649 3.389 -4.525 1.00 45.34 102 VAL A CA 1
ATOM 792 C C . VAL A 1 102 ? 42.996 4.878 -4.602 1.00 45.34 102 VAL A C 1
ATOM 794 O O . VAL A 1 102 ? 44.166 5.243 -4.696 1.00 45.34 102 VAL A O 1
ATOM 797 N N . ILE A 1 103 ? 41.984 5.746 -4.584 1.00 43.06 103 ILE A N 1
ATOM 798 C CA . ILE A 1 103 ? 42.164 7.169 -4.287 1.00 43.06 103 ILE A CA 1
ATOM 799 C C . ILE A 1 103 ? 41.741 7.348 -2.835 1.00 43.06 103 ILE A C 1
ATOM 801 O O . ILE A 1 103 ? 40.566 7.510 -2.514 1.00 43.06 103 ILE A O 1
ATOM 805 N N . GLN A 1 104 ? 42.727 7.261 -1.951 1.00 49.38 104 GLN A N 1
ATOM 806 C CA . GLN A 1 104 ? 42.624 7.785 -0.603 1.00 49.38 104 GLN A CA 1
ATOM 807 C C . GLN A 1 104 ? 42.770 9.305 -0.706 1.00 49.38 104 GLN A C 1
ATOM 809 O O . GLN A 1 104 ? 43.888 9.793 -0.823 1.00 49.38 104 GLN A O 1
ATOM 814 N N . ASP A 1 105 ? 41.667 10.053 -0.684 1.00 38.81 105 ASP A N 1
ATOM 815 C CA . ASP A 1 105 ? 41.752 11.462 -0.304 1.00 38.81 105 ASP A CA 1
ATOM 816 C C . ASP A 1 105 ? 40.458 11.990 0.318 1.00 38.81 105 ASP A C 1
ATOM 818 O O . ASP A 1 105 ? 39.345 11.531 0.052 1.00 38.81 105 ASP A O 1
ATOM 822 N N . GLN A 1 106 ? 40.656 12.917 1.237 1.00 47.22 106 GLN A N 1
ATOM 823 C CA . GLN A 1 106 ? 39.703 13.396 2.213 1.00 47.22 106 GLN A CA 1
ATOM 824 C C . GLN A 1 106 ? 38.650 14.322 1.596 1.00 47.22 106 GLN A C 1
ATOM 826 O O . GLN A 1 106 ? 38.899 15.005 0.612 1.00 47.22 106 GLN A O 1
ATOM 831 N N . GLY A 1 107 ? 37.469 14.333 2.224 1.00 48.47 107 GLY A N 1
ATOM 832 C CA . GLY A 1 107 ? 36.313 15.198 1.966 1.00 48.47 107 GLY A CA 1
ATOM 833 C C . GLY A 1 107 ? 36.427 16.228 0.834 1.00 48.47 107 GLY A C 1
ATOM 834 O O . GLY A 1 107 ? 36.937 17.325 1.031 1.00 48.47 107 GLY A O 1
ATOM 835 N N . GLY A 1 108 ? 35.821 15.924 -0.313 1.00 40.28 108 GLY A N 1
ATOM 836 C CA . GLY A 1 108 ? 35.647 16.875 -1.406 1.00 40.28 108 GLY A CA 1
ATOM 837 C C . GLY A 1 108 ? 34.646 16.363 -2.437 1.00 40.28 108 GLY A C 1
ATOM 838 O O . GLY A 1 108 ? 34.759 15.239 -2.917 1.00 40.28 108 GLY A O 1
ATOM 839 N N . LEU A 1 109 ? 33.638 17.181 -2.758 1.00 45.12 109 LEU A N 1
ATOM 840 C CA . LEU A 1 109 ? 32.732 16.978 -3.892 1.00 45.12 109 LEU A CA 1
ATOM 841 C C . LEU A 1 109 ? 33.557 16.818 -5.181 1.00 45.12 109 LEU A C 1
ATOM 843 O O . LEU A 1 109 ? 34.223 17.767 -5.589 1.00 45.12 109 LEU A O 1
ATOM 847 N N . PHE A 1 110 ? 33.457 15.676 -5.860 1.00 34.09 110 PHE A N 1
ATOM 848 C CA . PHE A 1 110 ? 33.966 15.544 -7.225 1.00 34.09 110 PHE A CA 1
ATOM 849 C C . PHE A 1 110 ? 32.874 15.902 -8.237 1.00 34.09 110 PHE A C 1
ATOM 851 O O . PHE A 1 110 ? 31.935 15.145 -8.482 1.00 34.09 110 PHE A O 1
ATOM 858 N N . SER A 1 111 ? 33.021 17.096 -8.808 1.00 41.38 111 SER A N 1
ATOM 859 C CA . SER A 1 111 ? 32.383 17.539 -10.044 1.00 41.38 111 SER A CA 1
ATOM 860 C C . SER A 1 111 ? 32.925 16.731 -11.228 1.00 41.38 111 SER A C 1
ATOM 862 O O . SER A 1 111 ? 34.138 16.648 -11.409 1.00 41.38 111 SER A O 1
ATOM 864 N N . ILE A 1 112 ? 32.039 16.179 -12.063 1.00 40.53 112 ILE A N 1
ATOM 865 C CA . ILE A 1 112 ? 32.394 15.704 -13.407 1.00 40.53 112 ILE A CA 1
ATOM 866 C C . ILE A 1 112 ? 32.253 16.889 -14.365 1.00 40.53 112 ILE A C 1
ATOM 868 O O . ILE A 1 112 ? 31.197 17.514 -14.455 1.00 40.53 112 ILE A O 1
ATOM 872 N N . SER A 1 113 ? 33.364 17.204 -15.022 1.00 41.75 113 SER A N 1
ATOM 873 C CA . SER A 1 113 ? 33.575 18.285 -15.979 1.00 41.75 113 SER A CA 1
ATOM 874 C C . SER A 1 113 ? 32.710 18.171 -17.240 1.00 41.75 113 SER A C 1
ATOM 876 O O . SER A 1 113 ? 32.567 17.096 -17.820 1.00 41.75 113 SER A O 1
ATOM 878 N N . GLU A 1 114 ? 32.198 19.329 -17.654 1.00 46.28 114 GLU A N 1
ATOM 879 C CA . GLU A 1 114 ? 31.574 19.691 -18.934 1.00 46.28 114 GLU A CA 1
ATOM 880 C C . GLU A 1 114 ? 32.149 19.030 -20.199 1.00 46.28 114 GLU A C 1
ATOM 882 O O . GLU A 1 114 ? 33.366 18.931 -20.359 1.00 46.28 114 GLU A O 1
ATOM 887 N N . PRO A 1 115 ? 31.284 18.797 -21.203 1.00 45.59 115 PRO A N 1
ATOM 888 C CA . PRO A 1 115 ? 31.594 19.082 -22.592 1.00 45.59 115 PRO A CA 1
ATOM 889 C C . PRO A 1 115 ? 30.926 20.404 -23.015 1.00 45.59 115 PRO A C 1
ATOM 891 O O . PRO A 1 115 ? 29.701 20.557 -22.980 1.00 45.59 115 PRO A O 1
ATOM 894 N N . GLU A 1 116 ? 31.751 21.369 -23.418 1.00 44.47 116 GLU A N 1
ATOM 895 C CA . GLU A 1 116 ? 31.337 22.689 -23.888 1.00 44.47 116 GLU A CA 1
ATOM 896 C C . GLU A 1 116 ? 30.541 22.649 -25.214 1.00 44.47 116 GLU A C 1
ATOM 898 O O . GLU A 1 116 ? 31.006 22.193 -26.253 1.00 44.47 116 GLU A O 1
ATOM 903 N N . MET A 1 117 ? 29.349 23.250 -25.147 1.00 46.44 117 MET A N 1
ATOM 904 C CA . MET A 1 117 ? 28.790 24.233 -26.087 1.00 46.44 117 MET A CA 1
ATOM 905 C C . MET A 1 117 ? 28.510 23.854 -27.562 1.00 46.44 117 MET A C 1
ATOM 907 O O . MET A 1 117 ? 29.350 23.986 -28.445 1.00 46.44 117 MET A O 1
ATOM 911 N N . SER A 1 118 ? 27.218 23.681 -27.881 1.00 43.19 118 SER A N 1
ATOM 912 C CA . SER A 1 118 ? 26.576 24.322 -29.051 1.00 43.19 118 SER A CA 1
ATOM 913 C C . SER A 1 118 ? 25.060 24.499 -28.865 1.00 43.19 118 SER A C 1
ATOM 915 O O . SER A 1 118 ? 24.221 23.795 -29.411 1.00 43.19 118 SER A O 1
ATOM 917 N N . ARG A 1 119 ? 24.726 25.507 -28.050 1.00 51.78 119 ARG A N 1
ATOM 918 C CA . ARG A 1 119 ? 23.736 26.564 -28.332 1.00 51.78 119 ARG A CA 1
ATOM 919 C C . ARG A 1 119 ? 22.454 26.149 -29.075 1.00 51.78 119 ARG A C 1
ATOM 921 O O . ARG A 1 119 ? 22.269 26.525 -30.224 1.00 51.78 119 ARG A O 1
ATOM 928 N N . HIS A 1 120 ? 21.488 25.573 -28.364 1.00 45.53 120 HIS A N 1
ATOM 929 C CA . HIS A 1 120 ? 20.076 25.923 -28.570 1.00 45.53 120 HIS A CA 1
ATOM 930 C C . HIS A 1 120 ? 19.530 26.509 -27.273 1.00 45.53 120 HIS A C 1
ATOM 932 O O . HIS A 1 120 ? 19.005 25.846 -26.383 1.00 45.53 120 HIS A O 1
ATOM 938 N N . ARG A 1 121 ? 19.738 27.821 -27.181 1.00 53.81 121 ARG A N 1
ATOM 939 C CA . ARG A 1 121 ? 19.220 28.742 -26.180 1.00 53.81 121 ARG A CA 1
ATOM 940 C C . ARG A 1 121 ? 17.697 28.820 -26.317 1.00 53.81 121 ARG A C 1
ATOM 942 O O . ARG A 1 121 ? 17.185 29.809 -26.828 1.00 53.81 121 ARG A O 1
ATOM 949 N N . GLN A 1 122 ? 16.967 27.813 -25.845 1.00 48.91 122 GLN A N 1
ATOM 950 C CA . GLN A 1 122 ? 15.581 28.021 -25.437 1.00 48.91 122 GLN A CA 1
ATOM 951 C C . GLN A 1 122 ? 15.544 28.183 -23.927 1.00 48.91 122 GLN A C 1
ATOM 953 O O . GLN A 1 122 ? 15.768 27.280 -23.129 1.00 48.91 122 GLN A O 1
ATOM 958 N N . GLN A 1 123 ? 15.352 29.444 -23.582 1.00 48.88 123 GLN A N 1
ATOM 959 C CA . GLN A 1 123 ? 15.216 29.999 -22.261 1.00 48.88 123 GLN A CA 1
ATOM 960 C C . GLN A 1 123 ? 14.033 29.340 -21.534 1.00 48.88 123 GLN A C 1
ATOM 962 O O . GLN A 1 123 ? 12.957 29.928 -21.464 1.00 48.88 123 GLN A O 1
ATOM 967 N N . HIS A 1 124 ? 14.221 28.181 -20.902 1.00 44.78 124 HIS A N 1
ATOM 968 C CA . HIS A 1 124 ? 13.395 27.844 -19.743 1.00 44.78 124 HIS A CA 1
ATOM 969 C C . HIS A 1 124 ? 13.896 28.677 -18.564 1.00 44.78 124 HIS A C 1
ATOM 971 O O . HIS A 1 124 ? 14.583 28.208 -17.660 1.00 44.78 124 HIS A O 1
ATOM 977 N N . ARG A 1 125 ? 13.559 29.973 -18.619 1.00 49.25 125 ARG A N 1
ATOM 978 C CA . ARG A 1 125 ? 13.521 30.845 -17.451 1.00 49.25 125 ARG A CA 1
ATOM 979 C C . ARG A 1 125 ? 12.695 30.116 -16.401 1.00 49.25 125 ARG A C 1
ATOM 981 O O . ARG A 1 125 ? 11.474 30.065 -16.507 1.00 49.25 125 ARG A O 1
ATOM 988 N N . VAL A 1 126 ? 13.362 29.561 -15.398 1.00 53.25 126 VAL A N 1
ATOM 989 C CA . VAL A 1 126 ? 12.756 29.316 -14.092 1.00 53.25 126 VAL A CA 1
ATOM 990 C C . VAL A 1 126 ? 12.202 30.664 -13.637 1.00 53.25 126 VAL A C 1
ATOM 992 O O . VAL A 1 126 ? 12.995 31.576 -13.364 1.00 53.25 126 VAL A O 1
ATOM 995 N N . PRO A 1 127 ? 10.870 30.854 -13.580 1.00 48.00 127 PRO A N 1
ATOM 996 C CA . PRO A 1 127 ? 10.367 31.997 -12.865 1.00 4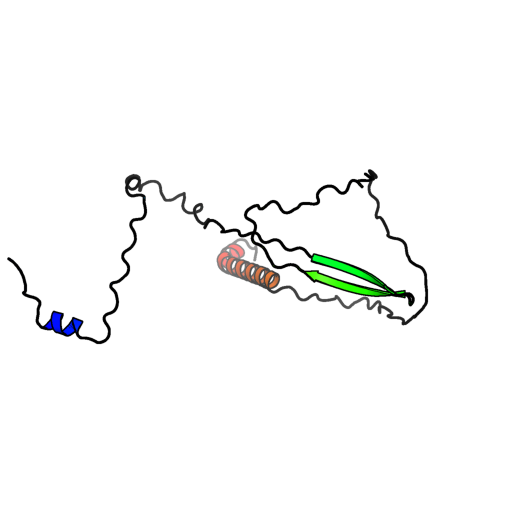8.00 127 PRO A CA 1
ATOM 997 C C . PRO A 1 127 ? 10.757 31.742 -11.416 1.00 48.00 127 PRO A C 1
ATOM 999 O O . PRO A 1 127 ? 10.311 30.779 -10.791 1.00 48.00 127 PRO A O 1
ATOM 1002 N N . HIS A 1 128 ? 11.607 32.617 -10.892 1.00 51.69 128 HIS A N 1
ATOM 1003 C CA . HIS A 1 128 ? 11.774 32.817 -9.466 1.00 51.69 128 HIS A CA 1
ATOM 1004 C C . HIS A 1 128 ? 10.446 33.363 -8.918 1.00 51.69 128 HIS A C 1
ATOM 1006 O O . HIS A 1 128 ? 10.346 34.519 -8.523 1.00 51.69 128 HIS A O 1
ATOM 1012 N N . SER A 1 129 ? 9.383 32.552 -8.923 1.00 54.97 129 SER A N 1
ATOM 1013 C CA . SER A 1 129 ? 8.172 32.844 -8.170 1.00 54.97 129 SER A CA 1
ATOM 1014 C C . SER A 1 129 ? 8.440 32.442 -6.725 1.00 54.97 129 SER A C 1
ATOM 1016 O O . SER A 1 129 ? 8.017 31.382 -6.253 1.00 54.97 129 SER A O 1
ATOM 1018 N N . MET A 1 130 ? 9.196 33.297 -6.043 1.00 54.38 130 MET A N 1
ATOM 1019 C CA . MET A 1 130 ? 9.181 33.414 -4.593 1.00 54.38 130 MET A CA 1
ATOM 1020 C C . MET A 1 130 ? 7.715 33.447 -4.140 1.00 54.38 130 MET A C 1
ATOM 1022 O O . MET A 1 130 ? 7.013 34.424 -4.378 1.00 54.38 130 MET A O 1
ATOM 1026 N N . GLY A 1 131 ? 7.220 32.342 -3.573 1.00 54.00 131 GLY A N 1
ATOM 1027 C CA . GLY A 1 131 ? 5.889 32.289 -2.956 1.00 54.00 131 GLY A CA 1
ATOM 1028 C C . GLY A 1 131 ? 5.029 31.058 -3.251 1.00 54.00 131 GLY A C 1
ATOM 1029 O O . GLY A 1 131 ? 4.158 30.746 -2.440 1.00 54.00 131 GLY A O 1
ATOM 1030 N N . ARG A 1 132 ? 5.254 30.291 -4.329 1.00 57.00 132 ARG A N 1
ATOM 1031 C CA . ARG A 1 132 ? 4.515 29.023 -4.514 1.00 57.00 132 ARG A CA 1
ATOM 1032 C C . ARG A 1 132 ? 5.281 27.864 -3.899 1.00 57.00 132 ARG A C 1
ATOM 1034 O O . ARG A 1 132 ? 6.124 27.242 -4.534 1.00 57.00 132 ARG A O 1
ATOM 1041 N N . LYS A 1 133 ? 4.945 27.560 -2.643 1.00 64.81 133 LYS A N 1
ATOM 1042 C CA . LYS A 1 133 ? 5.318 26.307 -1.978 1.00 64.81 133 LYS A CA 1
ATOM 1043 C C . LYS A 1 133 ? 4.880 25.160 -2.893 1.00 64.81 133 LYS A C 1
ATOM 1045 O O . LYS A 1 133 ? 3.685 24.959 -3.094 1.00 64.81 133 LYS A O 1
ATOM 1050 N N . VAL A 1 134 ? 5.832 24.450 -3.491 1.00 62.06 134 VAL A N 1
ATOM 1051 C CA . VAL A 1 134 ? 5.541 23.251 -4.283 1.00 62.06 134 VAL A CA 1
ATOM 1052 C C . VAL A 1 134 ? 4.990 22.215 -3.304 1.00 62.06 134 VAL A C 1
ATOM 1054 O O . VAL A 1 134 ? 5.727 21.614 -2.524 1.00 62.06 134 VAL A O 1
ATOM 1057 N N . TYR A 1 135 ? 3.664 22.090 -3.243 1.00 68.06 135 TYR A N 1
ATOM 1058 C CA . TYR A 1 135 ? 3.005 21.118 -2.381 1.00 68.06 135 TYR A CA 1
ATOM 1059 C C . TYR A 1 135 ? 3.187 19.734 -2.994 1.00 68.06 135 TYR A C 1
ATOM 1061 O O . TYR A 1 135 ? 2.416 19.313 -3.851 1.00 68.06 135 TYR A O 1
ATOM 1069 N N . TYR A 1 136 ? 4.203 19.004 -2.544 1.00 73.44 136 TYR A N 1
ATOM 1070 C CA . TYR A 1 136 ? 4.296 17.584 -2.854 1.00 73.44 136 TYR A CA 1
ATOM 1071 C C . TYR A 1 136 ? 3.123 16.857 -2.191 1.00 73.44 136 TYR A C 1
ATOM 1073 O O . TYR A 1 136 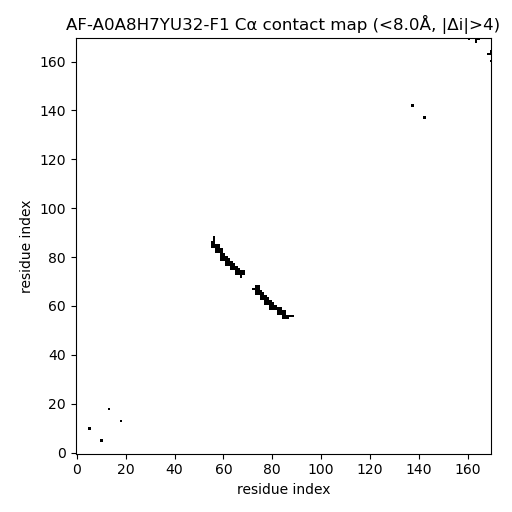? 2.938 16.931 -0.970 1.00 73.44 136 TYR A O 1
ATOM 1081 N N . ALA A 1 137 ? 2.322 16.154 -2.991 1.00 79.75 137 ALA A N 1
ATOM 1082 C CA . ALA A 1 137 ? 1.261 15.306 -2.472 1.00 79.75 137 ALA A CA 1
ATOM 1083 C C . ALA A 1 137 ? 1.858 14.288 -1.483 1.00 79.75 137 ALA A C 1
ATOM 1085 O O . ALA A 1 137 ? 2.810 13.566 -1.782 1.00 79.75 137 ALA A O 1
ATOM 1086 N N . ILE A 1 138 ? 1.323 14.244 -0.260 1.00 81.69 138 ILE A N 1
ATOM 1087 C CA . ILE A 1 138 ? 1.784 13.299 0.762 1.00 81.69 138 ILE A CA 1
ATOM 1088 C C . ILE A 1 138 ? 1.332 11.894 0.358 1.00 81.69 138 ILE A C 1
ATOM 1090 O O . ILE A 1 138 ? 0.143 11.683 0.131 1.00 81.69 138 ILE A O 1
ATOM 1094 N N . SER A 1 139 ? 2.246 10.920 0.366 1.00 93.62 139 SER A N 1
ATOM 1095 C CA . SER A 1 139 ? 1.902 9.519 0.101 1.00 93.62 139 SER A CA 1
ATOM 1096 C C . SER A 1 139 ? 0.807 8.991 1.038 1.00 93.62 139 SER A C 1
ATOM 1098 O O . SER A 1 139 ? 0.770 9.316 2.230 1.00 93.62 139 SER A O 1
ATOM 1100 N N . VAL A 1 140 ? -0.061 8.106 0.535 1.00 95.50 140 VAL A N 1
ATOM 1101 C CA . VAL A 1 140 ? -1.172 7.512 1.309 1.00 95.50 140 VAL A CA 1
ATOM 1102 C C . VAL A 1 140 ? -0.673 6.836 2.596 1.00 95.50 140 VAL A C 1
ATOM 1104 O O . VAL A 1 140 ? -1.308 6.944 3.647 1.00 95.50 140 VAL A O 1
ATOM 1107 N N . LYS A 1 141 ? 0.520 6.220 2.566 1.00 95.12 141 LYS A N 1
ATOM 1108 C CA . LYS A 1 141 ? 1.188 5.643 3.748 1.00 95.12 141 LYS A CA 1
ATOM 1109 C C . LYS A 1 141 ? 1.424 6.695 4.838 1.00 95.12 141 LYS A C 1
ATOM 1111 O O . LYS A 1 141 ? 1.077 6.476 6.001 1.00 95.12 141 LYS A O 1
ATOM 1116 N N . ARG A 1 142 ? 1.974 7.861 4.479 1.00 96.06 142 ARG A N 1
ATOM 1117 C CA . ARG A 1 142 ? 2.200 8.975 5.417 1.00 96.06 142 ARG A CA 1
ATOM 1118 C C . ARG A 1 142 ? 0.881 9.596 5.888 1.00 96.06 142 ARG A C 1
ATOM 1120 O O . ARG A 1 142 ? 0.744 9.863 7.082 1.00 96.06 142 ARG A O 1
ATOM 1127 N N . GLN A 1 143 ? -0.111 9.740 5.007 1.00 95.81 143 GLN A N 1
ATOM 1128 C CA . GLN A 1 143 ? -1.450 10.212 5.384 1.00 95.81 143 GLN A CA 1
ATOM 1129 C C . GLN A 1 143 ? -2.114 9.287 6.417 1.00 95.81 143 GLN A C 1
ATOM 1131 O O . GLN A 1 143 ? -2.631 9.767 7.424 1.00 95.81 143 GLN A O 1
ATOM 1136 N N . ARG A 1 144 ? -2.042 7.960 6.235 1.00 97.75 144 ARG A N 1
ATOM 1137 C CA . ARG A 1 144 ? -2.555 6.967 7.198 1.00 97.75 144 ARG A CA 1
ATOM 1138 C C . ARG A 1 144 ? -1.855 7.057 8.553 1.00 97.75 144 ARG A C 1
ATOM 1140 O O . ARG A 1 144 ? -2.537 7.020 9.577 1.00 97.75 144 ARG A O 1
ATOM 1147 N N . LYS A 1 145 ? -0.529 7.254 8.575 1.00 97.00 145 LYS A N 1
ATOM 1148 C CA . LYS A 1 145 ? 0.224 7.498 9.820 1.00 97.00 145 LYS A CA 1
ATOM 1149 C C . LYS A 1 145 ? -0.289 8.745 10.546 1.00 97.00 145 LYS A C 1
ATOM 1151 O O . LYS A 1 145 ? -0.591 8.675 11.735 1.00 97.00 145 LYS A O 1
ATOM 1156 N N . LEU A 1 146 ? -0.448 9.867 9.842 1.00 97.06 146 LEU A N 1
ATOM 1157 C CA . LEU A 1 146 ? -0.979 11.106 10.426 1.00 97.06 146 LEU A CA 1
ATOM 1158 C C . LEU A 1 146 ? -2.440 10.956 10.882 1.00 97.06 146 LEU A C 1
ATOM 1160 O O . LEU A 1 146 ? -2.787 11.400 11.977 1.00 97.06 146 LEU A O 1
ATOM 1164 N N . LYS A 1 147 ? -3.280 10.263 10.102 1.00 97.81 147 LYS A N 1
ATOM 1165 C CA . LYS A 1 147 ? -4.666 9.922 10.463 1.00 97.81 147 LYS A CA 1
ATOM 1166 C C . LYS A 1 147 ? -4.706 9.119 11.758 1.00 97.81 147 LYS A C 1
ATOM 1168 O O . LYS A 1 147 ? -5.483 9.453 12.652 1.00 97.81 147 LYS A O 1
ATOM 1173 N N . MET A 1 148 ? -3.865 8.092 11.874 1.00 98.50 148 MET A N 1
ATOM 1174 C CA . MET A 1 148 ? -3.817 7.253 13.066 1.00 98.50 148 MET A CA 1
ATOM 1175 C C . MET A 1 148 ? -3.322 8.046 14.279 1.00 98.50 148 MET A C 1
ATOM 1177 O O . MET A 1 148 ? -3.965 7.997 15.325 1.00 98.50 148 MET A O 1
ATOM 1181 N N . LYS A 1 149 ? -2.269 8.864 14.129 1.00 98.38 149 LYS A N 1
ATOM 1182 C CA . LYS A 1 149 ? -1.794 9.774 15.189 1.00 98.38 149 LYS A CA 1
ATOM 1183 C C . LYS A 1 149 ? -2.904 10.720 15.663 1.00 98.38 149 LYS A C 1
ATOM 1185 O O . LYS A 1 149 ? -3.197 10.767 16.856 1.00 98.38 149 LYS A O 1
ATOM 1190 N N . LYS A 1 150 ? -3.594 11.401 14.739 1.00 98.50 150 LYS A N 1
ATOM 1191 C CA . LYS A 1 150 ? -4.736 12.282 15.052 1.00 98.50 150 LYS A CA 1
ATOM 1192 C C . LYS A 1 150 ? -5.861 11.524 15.759 1.00 98.50 150 LYS A C 1
ATOM 1194 O O . LYS A 1 150 ? -6.414 12.025 16.737 1.00 98.50 150 LYS A O 1
ATOM 1199 N N . HIS A 1 151 ? -6.199 10.322 15.290 1.00 98.56 151 HIS A N 1
ATOM 1200 C CA . HIS A 1 151 ? -7.229 9.482 15.899 1.00 98.56 151 HIS A CA 1
ATOM 1201 C C . HIS A 1 151 ? -6.864 9.084 17.335 1.00 98.56 151 HIS A C 1
ATOM 1203 O O . HIS A 1 151 ? -7.672 9.290 18.243 1.00 98.56 151 HIS A O 1
ATOM 1209 N N . LYS A 1 152 ? -5.646 8.572 17.560 1.00 98.62 152 LYS A N 1
ATOM 1210 C CA . LYS A 1 152 ? -5.163 8.168 18.889 1.00 98.62 152 LYS A CA 1
ATOM 1211 C C . LYS A 1 152 ? -5.110 9.361 19.843 1.00 98.62 152 LYS A C 1
ATOM 1213 O O . LYS A 1 152 ? -5.645 9.259 20.943 1.00 98.62 152 LYS A O 1
ATOM 1218 N N . HIS A 1 153 ? -4.598 10.508 19.394 1.00 98.19 153 HIS A N 1
ATOM 1219 C CA . HIS A 1 153 ? -4.594 11.740 20.184 1.00 98.19 153 HIS A CA 1
ATOM 1220 C C . HIS A 1 153 ? -6.015 12.185 20.554 1.00 98.19 153 HIS A C 1
ATOM 1222 O O . HIS A 1 153 ? -6.312 12.406 21.723 1.00 98.19 153 HIS A O 1
ATOM 1228 N N . LYS A 1 154 ? -6.944 12.234 19.590 1.00 98.25 154 LYS A N 1
ATOM 1229 C CA . LYS A 1 154 ? -8.345 12.598 19.862 1.00 98.25 154 LYS A CA 1
ATOM 1230 C C . LYS A 1 154 ? -9.005 11.625 20.846 1.00 98.25 154 LYS A C 1
ATOM 1232 O O . LYS A 1 154 ? -9.770 12.059 21.706 1.00 98.25 154 LYS A O 1
ATOM 1237 N N . LYS A 1 155 ? -8.707 10.326 20.745 1.00 98.56 155 LYS A N 1
ATOM 1238 C CA . LYS A 1 155 ? -9.203 9.300 21.675 1.00 98.56 155 LYS A CA 1
ATOM 1239 C C . LYS A 1 155 ? -8.634 9.500 23.084 1.00 98.56 155 LYS A C 1
ATOM 1241 O O . LYS A 1 155 ? -9.405 9.472 24.039 1.00 98.56 155 LYS A O 1
ATOM 1246 N N . LEU A 1 156 ? -7.332 9.769 23.204 1.00 97.81 156 LEU A N 1
ATOM 1247 C CA . LEU A 1 156 ? -6.678 10.101 24.473 1.00 97.81 156 LEU A CA 1
ATOM 1248 C C . LEU A 1 156 ? -7.304 11.350 25.101 1.00 97.81 156 LEU A C 1
ATOM 1250 O O . LEU A 1 156 ? -7.763 11.291 26.234 1.00 97.81 156 LEU A O 1
ATOM 1254 N N . MET A 1 157 ? -7.422 12.439 24.338 1.00 96.94 157 MET A N 1
ATOM 1255 C CA . MET A 1 157 ? -7.995 13.704 24.805 1.00 96.94 157 MET A CA 1
ATOM 1256 C C . MET A 1 157 ? -9.448 13.556 25.282 1.00 96.94 157 MET A C 1
ATOM 1258 O O . MET A 1 157 ? -9.846 14.204 26.249 1.00 96.94 157 MET A O 1
ATOM 1262 N N . ARG A 1 158 ? -10.246 12.692 24.643 1.00 96.62 158 ARG A N 1
ATOM 1263 C CA . ARG A 1 158 ? -11.608 12.375 25.107 1.00 96.62 158 ARG A CA 1
ATOM 1264 C C . ARG A 1 158 ? -11.597 11.635 26.443 1.00 96.62 158 ARG A C 1
ATOM 1266 O O . ARG A 1 158 ? -12.346 12.012 27.336 1.00 96.62 158 ARG A O 1
ATOM 1273 N N . ARG A 1 159 ? -10.732 10.626 26.586 1.00 97.06 159 ARG A N 1
ATOM 1274 C CA . ARG A 1 159 ? -10.601 9.825 27.815 1.00 97.06 159 ARG A CA 1
ATOM 1275 C C . ARG A 1 159 ? -10.091 10.652 28.995 1.00 97.06 159 ARG A C 1
ATOM 1277 O O . ARG A 1 159 ? -10.632 10.554 30.085 1.00 97.06 159 ARG A O 1
ATOM 1284 N N . THR A 1 160 ? -9.103 11.516 28.773 1.00 96.56 160 THR A N 1
ATOM 1285 C CA . THR A 1 160 ? -8.479 12.328 29.831 1.00 96.56 160 THR A CA 1
ATOM 1286 C C . THR A 1 160 ? -9.148 13.691 30.036 1.00 96.56 160 THR A C 1
ATOM 1288 O O . THR A 1 160 ? -8.576 14.551 30.700 1.00 96.56 160 THR A O 1
ATOM 1291 N N . ARG A 1 161 ? -10.352 13.932 29.485 1.00 95.38 161 ARG A N 1
ATOM 1292 C CA . ARG A 1 161 ? -11.033 15.243 29.543 1.00 95.38 161 ARG A CA 1
ATOM 1293 C C . ARG A 1 161 ? -11.214 15.751 30.976 1.00 95.38 161 ARG A C 1
ATOM 1295 O O . ARG A 1 161 ? -10.872 16.894 31.252 1.00 95.38 161 ARG A O 1
ATOM 1302 N N . THR A 1 162 ? -11.742 14.922 31.874 1.00 96.06 162 THR A N 1
ATOM 1303 C CA . THR A 1 162 ? -12.009 15.318 33.267 1.00 96.06 162 THR A CA 1
ATOM 1304 C C . THR A 1 162 ? -10.718 15.541 34.046 1.00 96.06 162 THR A C 1
ATOM 1306 O O . THR A 1 162 ? -10.611 16.529 34.760 1.00 96.06 162 THR A O 1
ATOM 1309 N N . LEU A 1 163 ? -9.718 14.671 33.861 1.00 95.19 163 LEU A N 1
ATOM 1310 C CA . LEU A 1 163 ? -8.401 14.818 34.485 1.00 95.19 163 LEU A CA 1
ATOM 1311 C C . LEU A 1 163 ? -7.737 16.137 34.068 1.00 95.19 163 LEU A C 1
ATOM 1313 O O . LEU A 1 163 ? -7.268 16.882 34.918 1.00 95.19 163 LEU A O 1
ATOM 1317 N N . ARG A 1 164 ? -7.750 16.457 32.767 1.00 96.12 164 ARG A N 1
ATOM 1318 C CA . ARG A 1 164 ? -7.174 17.710 32.255 1.00 96.12 164 ARG A CA 1
ATOM 1319 C C . ARG A 1 164 ? -7.904 18.948 32.771 1.00 96.12 164 ARG A C 1
ATOM 1321 O O . ARG A 1 164 ? -7.237 19.923 33.078 1.00 96.12 164 ARG A O 1
ATOM 1328 N N . ARG A 1 165 ? -9.234 18.884 32.926 1.00 94.50 165 ARG A N 1
ATOM 1329 C CA . ARG A 1 165 ? -10.032 19.954 33.552 1.00 94.50 165 ARG A CA 1
ATOM 1330 C C . ARG A 1 165 ? -9.720 20.141 35.033 1.00 94.50 165 ARG A C 1
ATOM 1332 O O . ARG A 1 165 ? -9.628 21.267 35.471 1.00 94.50 165 ARG A O 1
ATOM 1339 N N . LYS A 1 166 ? -9.563 19.055 35.795 1.00 95.19 166 LYS A N 1
ATOM 1340 C CA . LYS A 1 166 ? -9.231 19.131 37.229 1.00 95.19 166 LYS A CA 1
ATOM 1341 C C . LYS A 1 166 ? -7.826 19.675 37.490 1.00 95.19 166 LYS A C 1
ATOM 1343 O O . LYS A 1 166 ? -7.588 20.230 38.549 1.00 95.19 166 LYS A O 1
ATOM 1348 N N . LEU A 1 167 ? -6.901 19.453 36.558 1.00 94.62 167 LEU A N 1
ATOM 1349 C CA . LEU A 1 167 ? -5.517 19.917 36.657 1.00 94.62 167 LEU A CA 1
ATOM 1350 C C . LEU A 1 167 ? -5.297 21.306 36.033 1.00 94.62 167 LEU A C 1
ATOM 1352 O O . LEU A 1 167 ? -4.142 21.704 35.920 1.00 94.62 167 LEU A O 1
ATOM 1356 N N . ASP A 1 168 ? -6.348 21.981 35.547 1.00 80.81 168 ASP A N 1
ATOM 1357 C CA . ASP A 1 168 ? -6.265 23.235 34.777 1.00 80.81 168 ASP A CA 1
ATOM 1358 C C . ASP A 1 168 ? -5.253 23.192 33.612 1.00 80.81 168 ASP A C 1
ATOM 1360 O O . ASP A 1 168 ? -4.657 24.187 33.213 1.00 80.81 168 ASP A O 1
ATOM 1364 N N . LYS A 1 169 ? -5.079 22.005 33.013 1.00 77.94 169 LYS A N 1
ATOM 1365 C CA . LYS A 1 169 ? -4.253 21.766 31.810 1.00 77.94 169 LYS A CA 1
ATOM 1366 C C . LYS A 1 169 ? -5.109 21.744 30.537 1.00 77.94 169 LYS A C 1
ATOM 1368 O O . LYS A 1 169 ? -4.786 21.020 29.587 1.00 77.94 169 LYS A O 1
ATOM 1373 N N . ALA A 1 170 ? -6.274 22.387 30.591 1.00 65.69 170 ALA A N 1
ATOM 1374 C CA . ALA A 1 170 ? -7.337 22.300 29.594 1.00 65.69 170 ALA A CA 1
ATOM 1375 C C . ALA A 1 170 ? -7.250 23.419 28.558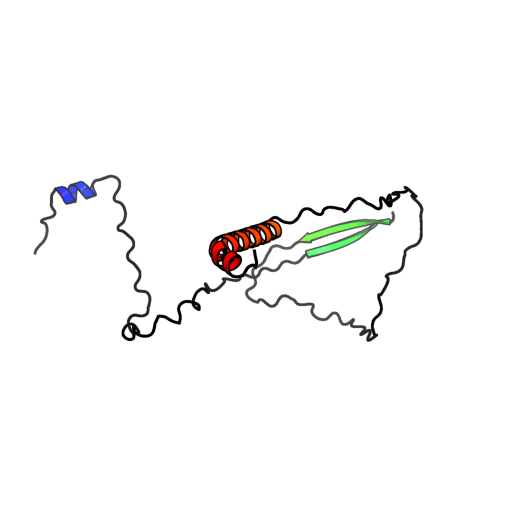 1.00 65.69 170 ALA A C 1
ATOM 1377 O O . ALA A 1 170 ? -7.008 24.573 28.959 1.00 65.69 170 ALA A O 1
#

Foldseek 3Di:
DPDDPPDPVNVVVVPDPDDDDDDDDDDPPDDPPPPPPVPPPPPPVPPPPDPPDDDWDKDKDKDWDWDQDPVRDIDIDIDIDDIDTDPDPPDVPPDDPPDDPDDDDDDDDDDDDDDDDDDPPPDPPPPPPPPDDPDDDDDPVVVVVVVVVVVVVVVVCVVCVVVCVVVVVD

Secondary structure (DSSP, 8-state):
-------HHHHHHHTSS--PPPPPPPP--S-TTSTT-TTSTTS-TTS---------EEE--EEEEEEE-TTS-EEEEEEEPPPEEES----------S--------S---PPP----------------TT----PPPPHHHHHHHHHHHHHHHHHHHHTHHHHHHTT--

Solvent-accessible surface area (backbone atoms only — not comparable to full-atom values): 12250 Å² total; per-residue (Å²): 138,92,76,82,85,74,50,72,67,61,57,57,58,68,73,43,98,74,75,81,77,79,80,86,73,84,77,89,76,86,72,93,80,72,84,85,66,92,79,74,84,84,81,68,92,83,78,85,87,69,79,82,79,85,81,84,46,71,47,65,56,75,49,77,47,78,46,74,46,97,86,72,50,74,47,80,49,77,50,74,52,76,80,40,80,43,93,63,85,73,65,90,67,77,79,73,75,93,71,82,78,83,78,89,74,76,93,73,90,82,80,83,80,83,83,86,82,84,86,80,89,72,82,79,71,75,76,85,60,86,80,71,78,81,77,76,82,76,53,68,70,58,49,49,50,52,50,50,52,53,49,52,50,54,52,50,53,62,74,42,44,64,61,29,55,75,66,72,71,107

Nearest PDB structures (foldseek):
  8xi2-assembly1_R  TM=1.853E-01  e=4.839E+00  Chlamydomonas reinhardtii

Sequence (170 aa):
MDDLRISIQDFAKKLRPFNPPPPPVPMESFGEQDATLEAETTESAESELQEDVKEQSYSTLLTITESTHGDGRKTYEAHSSPLVRIDNKDAPSSSVYEGEKVIQDQGGLFSISEPEMSRHRQQHRVPHSMGRKVYYAISVKRQRKLKMKKHKHKKLMRRTRTLRRKLDKA

Radius of gyration: 36.5 Å; Cα contacts (8 Å, |Δi|>4): 57; chains: 1; bounding box: 76×98×76 Å